Protein AF-A0A259IH09-F1 (afdb_monomer_lite)

Structure (mmCIF, N/CA/C/O backbone):
data_AF-A0A259IH09-F1
#
_entry.id   AF-A0A259IH09-F1
#
loop_
_atom_site.group_PDB
_atom_site.id
_atom_site.type_symbol
_atom_site.label_atom_id
_atom_site.label_alt_id
_atom_site.label_comp_id
_atom_site.label_asym_id
_atom_site.label_entity_id
_atom_site.label_seq_id
_atom_site.pdbx_PDB_ins_code
_atom_site.Cartn_x
_atom_site.Cartn_y
_atom_site.Cartn_z
_atom_site.occupancy
_atom_site.B_iso_or_equiv
_atom_site.auth_seq_id
_atom_site.auth_comp_id
_atom_site.auth_asym_id
_atom_site.auth_atom_id
_atom_site.pdbx_PDB_model_num
ATOM 1 N N . ARG A 1 1 ? -17.158 2.966 16.143 1.00 73.44 1 ARG A N 1
ATOM 2 C CA . ARG A 1 1 ? -17.194 3.810 17.366 1.00 73.44 1 ARG A CA 1
ATOM 3 C C . ARG A 1 1 ? -16.464 3.055 18.475 1.00 73.44 1 ARG A C 1
ATOM 5 O O . ARG A 1 1 ? -16.466 1.836 18.400 1.00 73.44 1 ARG A O 1
ATOM 12 N N . ASN A 1 2 ? -15.788 3.719 19.417 1.00 77.81 2 ASN A N 1
ATOM 13 C CA . ASN A 1 2 ? -15.108 3.035 20.534 1.00 77.81 2 ASN A CA 1
ATOM 14 C C . ASN A 1 2 ? -16.078 2.715 21.692 1.00 77.81 2 ASN A C 1
ATOM 16 O O . ASN A 1 2 ? -17.238 3.118 21.640 1.00 77.81 2 ASN A O 1
ATOM 20 N N . GLU A 1 3 ? -15.591 2.058 22.751 1.00 82.81 3 GLU A N 1
ATOM 21 C CA . GLU A 1 3 ? -16.361 1.738 23.975 1.00 82.81 3 GLU A CA 1
ATOM 22 C C . GLU A 1 3 ? -16.975 2.974 24.660 1.00 82.81 3 GLU A C 1
ATOM 24 O O . GLU A 1 3 ? -17.941 2.875 25.405 1.00 82.81 3 GLU A O 1
ATOM 29 N N . GLN A 1 4 ? -16.448 4.164 24.359 1.00 86.75 4 GLN A N 1
ATOM 30 C CA . GLN A 1 4 ? -16.917 5.461 24.855 1.00 86.75 4 GLN A CA 1
ATOM 31 C C . GLN A 1 4 ? -17.789 6.204 23.817 1.00 86.75 4 GLN A C 1
ATOM 33 O O . GLN A 1 4 ? -17.951 7.421 23.883 1.00 86.75 4 GLN A O 1
ATOM 38 N N . ASN A 1 5 ? -18.318 5.482 22.824 1.00 86.38 5 ASN A N 1
ATOM 39 C CA . ASN A 1 5 ? -19.214 5.942 21.757 1.00 86.38 5 ASN A CA 1
ATOM 40 C C . ASN A 1 5 ? -18.663 7.042 20.817 1.00 86.38 5 ASN A C 1
ATOM 42 O O . ASN A 1 5 ? -19.411 7.651 20.041 1.00 86.38 5 ASN A O 1
ATOM 46 N N . ARG A 1 6 ? -17.344 7.275 20.816 1.00 87.62 6 ARG A N 1
ATOM 47 C CA . ARG A 1 6 ? -16.675 8.237 19.923 1.00 87.62 6 ARG A CA 1
ATOM 48 C C . ARG A 1 6 ? -16.409 7.642 18.544 1.00 87.62 6 ARG A C 1
ATOM 50 O O . ARG A 1 6 ? -16.176 6.438 18.405 1.00 87.62 6 ARG A O 1
ATOM 57 N N . LEU A 1 7 ? -16.430 8.488 17.513 1.00 86.69 7 LEU A N 1
ATOM 58 C CA . LEU A 1 7 ? -16.008 8.104 16.165 1.00 86.69 7 LEU A CA 1
ATOM 59 C C . LEU A 1 7 ? -14.514 7.758 16.170 1.00 86.69 7 LEU A C 1
ATOM 61 O O . LEU A 1 7 ? -13.716 8.421 16.827 1.00 86.69 7 LEU A O 1
ATOM 65 N N . ARG A 1 8 ? -14.156 6.687 15.464 1.00 86.25 8 ARG A N 1
ATOM 66 C CA . A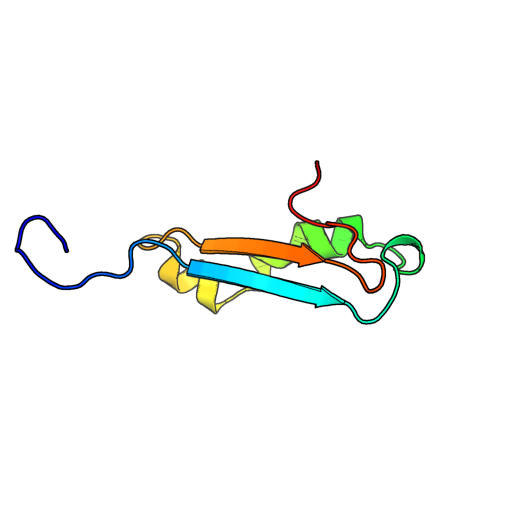RG A 1 8 ? -12.777 6.218 15.324 1.00 86.25 8 ARG A CA 1
ATOM 67 C C . ARG A 1 8 ? -12.625 5.545 13.967 1.00 86.25 8 ARG A C 1
ATOM 69 O O . ARG A 1 8 ? -13.530 4.819 13.556 1.00 86.25 8 ARG A O 1
ATOM 76 N N . ILE A 1 9 ? -11.491 5.787 13.318 1.00 84.75 9 ILE A N 1
ATOM 77 C CA . ILE A 1 9 ? -11.078 5.079 12.106 1.00 84.75 9 ILE A CA 1
ATOM 78 C C . ILE A 1 9 ? -10.742 3.637 12.495 1.00 84.75 9 ILE A C 1
ATOM 80 O O . ILE A 1 9 ? -9.963 3.416 13.421 1.00 84.75 9 ILE A O 1
ATOM 84 N N . LEU A 1 10 ? -11.372 2.670 11.826 1.00 88.00 10 LEU A N 1
ATOM 85 C CA . LEU A 1 10 ? -11.199 1.243 12.122 1.00 88.00 10 LEU A CA 1
ATOM 86 C C . LEU A 1 10 ? -10.038 0.625 11.349 1.00 88.00 10 LEU A C 1
ATOM 88 O O . LEU A 1 10 ? -9.344 -0.225 11.888 1.00 88.00 10 LEU A O 1
ATOM 92 N N . ALA A 1 11 ? -9.850 1.054 10.105 1.00 88.50 11 ALA A N 1
ATOM 93 C CA . ALA A 1 11 ? -8.775 0.625 9.231 1.00 88.50 11 ALA A CA 1
ATOM 94 C C . ALA A 1 11 ? -8.592 1.654 8.112 1.00 88.50 11 ALA A C 1
ATOM 96 O O . ALA A 1 11 ? -9.506 2.429 7.812 1.00 88.50 11 ALA A O 1
ATOM 97 N N . ILE A 1 12 ? -7.419 1.631 7.494 1.00 87.19 12 ILE A N 1
ATOM 98 C CA . ILE A 1 12 ? -7.101 2.346 6.262 1.00 87.19 12 ILE A CA 1
ATOM 99 C C . ILE A 1 12 ? -6.782 1.292 5.203 1.00 87.19 12 ILE A C 1
ATOM 101 O O . ILE A 1 12 ? -6.061 0.333 5.481 1.00 87.19 12 ILE A O 1
ATOM 105 N N . TYR A 1 13 ? -7.328 1.473 4.006 1.00 90.12 13 TYR A N 1
ATOM 106 C CA . TYR A 1 13 ? -7.031 0.655 2.834 1.00 90.12 13 TYR A CA 1
ATOM 107 C C . TYR A 1 13 ? -6.421 1.565 1.774 1.00 90.12 13 TYR A C 1
ATOM 109 O O . TYR A 1 13 ? -6.973 2.629 1.490 1.00 90.12 13 TYR A O 1
ATOM 117 N N . VAL A 1 14 ? -5.262 1.177 1.252 1.00 87.69 14 VAL A N 1
ATOM 118 C CA . VAL A 1 14 ? -4.497 1.949 0.273 1.00 87.69 14 VAL A CA 1
ATOM 119 C C . VAL A 1 14 ? -4.211 1.058 -0.919 1.00 87.69 14 VAL A C 1
ATOM 121 O O . VAL A 1 14 ? -3.527 0.051 -0.769 1.00 87.69 14 VAL A O 1
ATOM 124 N N . ASP A 1 15 ? -4.666 1.475 -2.094 1.00 91.50 15 ASP A N 1
ATOM 125 C CA . ASP A 1 15 ? -4.349 0.803 -3.349 1.00 91.50 15 ASP A CA 1
ATOM 126 C C . ASP A 1 15 ? -3.390 1.677 -4.161 1.00 91.50 15 ASP A C 1
ATOM 128 O O . ASP A 1 15 ? -3.657 2.850 -4.436 1.00 91.50 15 ASP A O 1
ATOM 132 N N . ILE A 1 16 ? -2.238 1.110 -4.511 1.00 89.62 16 ILE A N 1
ATOM 133 C CA . ILE A 1 16 ? -1.174 1.769 -5.268 1.00 89.62 16 ILE A CA 1
ATOM 134 C C . ILE A 1 16 ? -1.094 1.109 -6.630 1.00 89.62 16 ILE A C 1
ATOM 136 O O . ILE A 1 16 ? -0.850 -0.090 -6.728 1.00 89.62 16 ILE A O 1
ATOM 140 N N . HIS A 1 17 ? -1.287 1.903 -7.675 1.00 92.06 17 HIS A N 1
ATOM 141 C CA . HIS A 1 17 ? -1.252 1.427 -9.049 1.00 92.06 17 HIS A CA 1
ATOM 142 C C . HIS A 1 17 ? 0.052 1.873 -9.707 1.00 92.06 17 HIS A C 1
ATOM 144 O O . HIS A 1 17 ? 0.332 3.071 -9.797 1.00 92.06 17 HIS A O 1
ATOM 150 N N . ILE A 1 18 ? 0.848 0.914 -10.167 1.00 90.62 18 ILE A N 1
ATOM 151 C CA . ILE A 1 18 ? 2.059 1.172 -10.940 1.00 90.62 18 ILE A CA 1
ATOM 152 C C . ILE A 1 18 ? 1.696 1.205 -12.426 1.00 90.62 18 ILE A C 1
ATOM 154 O O . ILE A 1 18 ? 0.968 0.352 -12.921 1.00 90.62 18 ILE A O 1
ATOM 158 N N . GLY A 1 19 ? 2.213 2.198 -13.150 1.00 92.00 19 GLY A N 1
ATOM 159 C CA . GLY A 1 19 ? 1.898 2.416 -14.567 1.00 92.00 19 GLY A CA 1
ATOM 160 C C . GLY A 1 19 ? 2.592 1.473 -15.558 1.00 92.00 19 GLY A C 1
ATOM 161 O O . GLY A 1 19 ? 2.449 1.674 -16.760 1.00 92.00 19 GLY A O 1
ATOM 162 N N . VAL A 1 20 ? 3.355 0.488 -15.080 1.00 92.44 20 VAL A N 1
ATOM 163 C CA . VAL A 1 20 ? 4.083 -0.493 -15.902 1.00 92.44 20 VAL A CA 1
ATOM 164 C C . VAL A 1 20 ? 3.908 -1.898 -15.323 1.00 92.44 20 VAL A C 1
ATOM 166 O O . VAL A 1 20 ? 3.638 -1.999 -14.122 1.00 92.44 20 VAL A O 1
ATOM 169 N N . PRO A 1 21 ? 4.083 -2.971 -16.119 1.00 92.88 21 PRO A N 1
ATOM 170 C CA . PRO A 1 21 ? 3.995 -4.337 -15.614 1.00 92.88 21 PRO A CA 1
ATOM 171 C C . PRO A 1 21 ? 5.066 -4.598 -14.553 1.00 92.88 21 PRO A C 1
ATOM 173 O O . PRO A 1 21 ? 6.219 -4.185 -14.721 1.00 92.88 21 PRO A O 1
ATOM 176 N N . GLY A 1 22 ? 4.725 -5.321 -13.485 1.00 87.81 22 GLY A N 1
ATOM 177 C CA . GLY A 1 22 ? 5.653 -5.609 -12.387 1.00 87.81 22 GLY A CA 1
ATOM 178 C C . GLY A 1 22 ? 6.916 -6.344 -12.843 1.00 87.81 22 GLY A C 1
ATOM 179 O O . GLY A 1 22 ? 8.002 -6.092 -12.332 1.00 87.81 22 GLY A O 1
ATOM 180 N N . SER A 1 23 ? 6.797 -7.173 -13.882 1.00 87.31 23 SER A N 1
ATOM 181 C CA . SER A 1 23 ? 7.907 -7.896 -14.517 1.00 87.31 23 SER A CA 1
ATOM 182 C C . SER A 1 23 ? 8.978 -6.989 -15.135 1.00 87.31 23 SER A C 1
ATOM 184 O O . SER A 1 23 ? 10.108 -7.427 -15.333 1.00 87.31 23 SER A O 1
ATOM 186 N N . THR A 1 24 ? 8.643 -5.730 -15.432 1.00 90.31 24 THR A N 1
ATOM 187 C CA . THR A 1 24 ? 9.572 -4.744 -16.010 1.00 90.31 24 THR A CA 1
ATOM 188 C C . THR A 1 24 ? 10.343 -3.951 -14.954 1.00 90.31 24 THR A C 1
ATOM 190 O O . THR A 1 24 ? 11.282 -3.231 -15.289 1.00 90.31 24 THR A O 1
ATOM 193 N N . LEU A 1 25 ? 9.960 -4.068 -13.679 1.00 86.25 25 LEU A N 1
ATOM 194 C CA . LEU A 1 25 ? 10.583 -3.346 -12.578 1.00 86.25 25 LEU A CA 1
ATOM 195 C C . LEU A 1 25 ? 11.773 -4.141 -12.042 1.00 86.25 25 LEU A C 1
ATOM 197 O O . LEU A 1 25 ? 11.624 -5.136 -11.332 1.00 86.25 25 LEU A O 1
ATOM 201 N N . GLU A 1 26 ? 12.979 -3.667 -12.3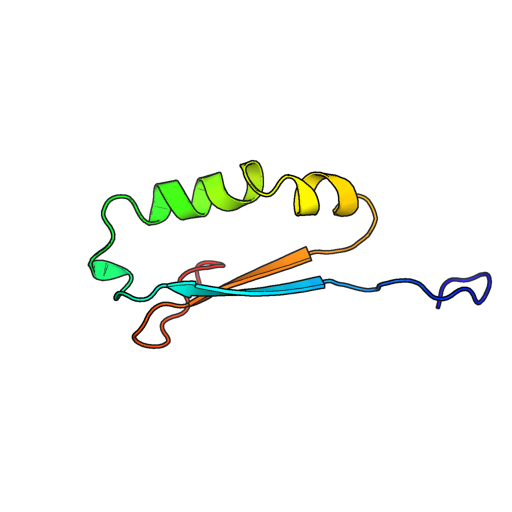40 1.00 86.31 26 GLU A N 1
ATOM 202 C CA . GLU A 1 26 ? 14.183 -4.205 -11.717 1.00 86.31 26 GLU A CA 1
ATOM 203 C C . GLU A 1 26 ? 14.140 -4.001 -10.196 1.00 86.31 26 GLU A C 1
ATOM 205 O O . GLU A 1 26 ? 13.803 -2.925 -9.700 1.00 86.31 26 GLU A O 1
ATOM 210 N N . ASN A 1 27 ? 14.540 -5.027 -9.439 1.00 84.88 27 ASN A N 1
ATOM 211 C C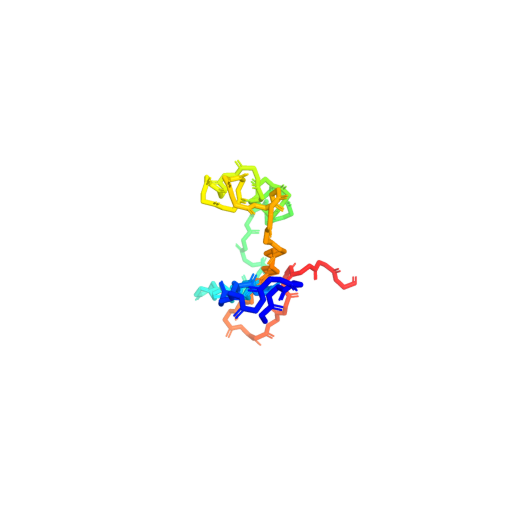A . ASN A 1 27 ? 14.557 -5.013 -7.971 1.00 84.88 27 ASN A CA 1
ATOM 212 C C . ASN A 1 27 ? 13.182 -4.785 -7.310 1.00 84.88 27 ASN A C 1
ATOM 214 O O . ASN A 1 27 ? 13.136 -4.305 -6.174 1.00 84.88 27 ASN A O 1
ATOM 218 N N . LEU A 1 28 ? 12.079 -5.145 -7.979 1.00 85.38 28 LEU A N 1
ATOM 219 C CA . LEU A 1 28 ? 10.720 -4.999 -7.448 1.00 85.38 28 LEU A CA 1
ATOM 220 C C . LEU A 1 28 ? 10.582 -5.534 -6.013 1.00 85.38 28 LEU A C 1
ATOM 222 O O . LEU A 1 28 ? 10.113 -4.811 -5.137 1.00 85.38 28 LEU A O 1
ATOM 226 N N . ASP A 1 29 ? 11.068 -6.748 -5.750 1.00 80.81 29 ASP A N 1
ATOM 227 C CA . ASP A 1 29 ? 10.990 -7.378 -4.425 1.00 80.81 29 ASP A CA 1
ATOM 228 C C . ASP A 1 29 ? 11.649 -6.534 -3.331 1.00 80.81 29 ASP A C 1
ATOM 230 O O . ASP A 1 29 ? 11.113 -6.383 -2.233 1.00 80.81 29 ASP A O 1
ATOM 234 N N . ARG A 1 30 ? 12.798 -5.922 -3.640 1.00 83.12 30 ARG A N 1
ATOM 235 C CA . ARG A 1 30 ? 13.504 -5.041 -2.706 1.00 83.12 30 ARG A CA 1
ATOM 236 C C . ARG A 1 30 ? 12.696 -3.777 -2.435 1.00 83.12 30 ARG A C 1
ATOM 238 O O . ARG A 1 30 ? 12.586 -3.367 -1.284 1.00 83.12 30 ARG A O 1
ATOM 245 N N . VAL A 1 31 ? 12.133 -3.160 -3.473 1.00 83.75 31 VAL A N 1
ATOM 246 C CA . VAL A 1 31 ? 11.317 -1.947 -3.326 1.00 83.75 31 VAL A CA 1
ATOM 247 C C . VAL A 1 31 ? 10.071 -2.238 -2.492 1.00 83.75 31 VAL A C 1
ATOM 249 O O . VAL A 1 31 ? 9.779 -1.490 -1.560 1.00 83.75 31 VAL A O 1
ATOM 252 N N . LEU A 1 32 ? 9.375 -3.344 -2.767 1.00 83.62 32 LEU A N 1
ATOM 253 C CA . LEU A 1 32 ? 8.195 -3.766 -2.009 1.00 83.62 32 LEU A CA 1
ATOM 254 C C . LEU A 1 32 ? 8.535 -4.101 -0.552 1.00 83.62 32 LEU A C 1
ATOM 256 O O . LEU A 1 32 ? 7.777 -3.734 0.345 1.00 83.62 32 LEU A O 1
ATOM 260 N N . ALA A 1 33 ? 9.687 -4.731 -0.296 1.00 78.38 33 ALA A N 1
ATOM 261 C CA . ALA A 1 33 ? 10.147 -5.030 1.060 1.00 78.38 33 ALA A CA 1
ATOM 262 C C . ALA A 1 33 ? 10.411 -3.760 1.883 1.00 78.38 33 ALA A C 1
ATOM 264 O O . ALA A 1 33 ? 10.071 -3.713 3.061 1.00 78.38 33 ALA A O 1
ATOM 265 N N . GLN A 1 34 ? 10.971 -2.718 1.263 1.00 72.38 34 GLN A N 1
ATOM 266 C CA . GLN A 1 34 ? 11.275 -1.451 1.936 1.00 72.38 34 GLN A CA 1
ATOM 267 C C . GLN A 1 34 ? 10.087 -0.477 1.957 1.00 72.38 34 GLN A C 1
ATOM 269 O O . GLN A 1 34 ? 10.135 0.543 2.642 1.00 72.38 34 GLN A O 1
ATOM 274 N N . PHE A 1 35 ? 9.013 -0.760 1.215 1.00 71.81 35 PHE A N 1
ATOM 275 C CA . PHE A 1 35 ? 7.888 0.160 1.058 1.00 71.81 35 PHE A CA 1
ATOM 276 C C . PHE A 1 35 ? 7.235 0.533 2.399 1.00 71.81 35 PHE A C 1
ATOM 278 O O . PHE A 1 35 ? 6.911 1.700 2.632 1.00 71.81 35 PHE A O 1
ATOM 285 N N . GLN A 1 36 ? 7.084 -0.440 3.304 1.00 65.19 36 GLN A N 1
ATOM 286 C CA . GLN A 1 36 ? 6.521 -0.198 4.636 1.00 65.19 36 GLN A CA 1
ATOM 287 C C 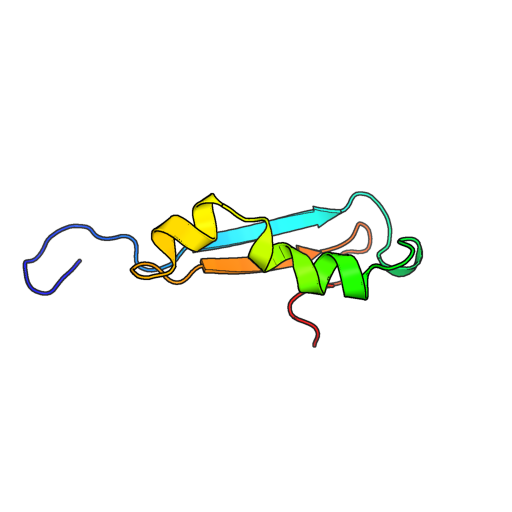. GLN A 1 36 ? 7.400 0.743 5.477 1.00 65.19 36 GLN A C 1
ATOM 289 O O . GLN A 1 36 ? 6.858 1.589 6.187 1.00 65.19 36 GLN A O 1
ATOM 294 N N . ASP A 1 37 ? 8.725 0.676 5.331 1.00 66.06 37 ASP A N 1
ATOM 295 C CA . ASP A 1 37 ? 9.666 1.506 6.093 1.00 66.06 37 ASP A CA 1
ATOM 296 C C . ASP A 1 37 ? 9.646 2.981 5.655 1.00 66.06 37 ASP A C 1
ATOM 298 O O . ASP A 1 37 ? 9.920 3.879 6.453 1.00 66.06 37 ASP A O 1
ATOM 302 N N . PHE A 1 38 ? 9.284 3.259 4.397 1.00 63.56 38 PHE A N 1
ATOM 303 C CA . PHE A 1 38 ? 9.229 4.622 3.853 1.00 63.56 38 PHE A CA 1
ATOM 304 C C . PHE A 1 38 ? 7.874 5.315 4.026 1.00 63.56 38 PHE A C 1
ATOM 306 O O . PHE A 1 38 ? 7.769 6.528 3.816 1.00 63.56 38 PHE A O 1
ATOM 313 N N . CYS A 1 39 ? 6.827 4.592 4.431 1.00 67.38 39 CYS A N 1
ATOM 314 C CA . CYS A 1 39 ? 5.513 5.186 4.632 1.00 67.38 39 CYS A CA 1
ATOM 315 C C . CYS A 1 39 ? 5.430 5.882 6.002 1.00 67.38 39 CYS A C 1
ATOM 317 O O . CYS A 1 39 ? 4.842 5.371 6.954 1.00 67.38 39 CYS A O 1
ATOM 319 N N . THR A 1 40 ? 6.001 7.084 6.092 1.00 62.34 40 THR A N 1
ATOM 320 C CA . THR A 1 40 ? 6.047 7.913 7.314 1.00 62.34 40 THR A CA 1
ATOM 321 C C . THR A 1 40 ? 4.680 8.086 7.983 1.00 62.34 40 THR A C 1
ATOM 323 O O . THR A 1 40 ? 4.575 8.029 9.210 1.00 62.34 40 THR A O 1
ATOM 326 N N . VAL A 1 41 ? 3.616 8.234 7.187 1.00 67.19 41 VAL A N 1
ATOM 327 C CA . VAL A 1 41 ? 2.238 8.333 7.688 1.00 67.19 41 VAL A CA 1
ATOM 328 C C . VAL A 1 41 ? 1.774 7.008 8.292 1.00 67.19 41 VAL A C 1
ATOM 330 O O . VAL A 1 41 ? 1.298 7.015 9.428 1.00 67.19 41 VAL A O 1
ATOM 333 N N . SER A 1 42 ? 1.961 5.876 7.604 1.00 69.19 42 SER A N 1
ATOM 334 C CA . SER A 1 42 ? 1.577 4.558 8.133 1.00 69.19 42 SER A CA 1
ATOM 335 C C . SER A 1 42 ? 2.315 4.234 9.427 1.00 69.19 42 SER A C 1
ATOM 337 O O . SER A 1 42 ? 1.682 3.806 10.389 1.00 69.19 42 SER A O 1
ATOM 339 N N . SER A 1 43 ? 3.612 4.530 9.523 1.00 69.06 43 SER A N 1
ATOM 340 C CA . SER A 1 43 ? 4.377 4.329 10.761 1.00 69.06 43 SER A CA 1
ATOM 341 C C . SER A 1 43 ? 3.820 5.148 11.929 1.00 69.06 43 SER A C 1
ATOM 343 O O . SER A 1 43 ? 3.741 4.646 13.046 1.00 69.06 43 SER A O 1
ATOM 345 N N . SER A 1 44 ? 3.354 6.376 11.676 1.00 71.88 44 SER A N 1
ATOM 346 C CA . SER A 1 44 ? 2.817 7.255 12.725 1.00 71.88 44 SER A CA 1
ATOM 347 C C . SER A 1 44 ? 1.441 6.837 13.266 1.00 71.88 44 SER A C 1
ATOM 349 O O . SER A 1 44 ? 1.136 7.108 14.427 1.00 71.88 44 SER A O 1
ATOM 351 N N . VAL A 1 45 ? 0.613 6.164 12.455 1.00 74.75 45 VAL A N 1
ATOM 352 C CA . VAL A 1 45 ? -0.769 5.797 12.829 1.00 74.75 45 VAL A CA 1
ATOM 353 C C . VAL A 1 45 ? -0.987 4.298 13.037 1.00 74.75 45 VAL A C 1
ATOM 355 O O . VAL A 1 45 ? -1.975 3.923 13.670 1.00 74.75 45 VAL A O 1
ATOM 358 N N . SER A 1 46 ? -0.073 3.441 12.568 1.00 66.56 46 SER A N 1
ATOM 359 C CA . SER A 1 46 ? -0.183 1.972 12.641 1.00 66.56 46 SER A CA 1
ATOM 360 C C . SER A 1 46 ? -0.317 1.438 14.067 1.00 66.56 46 SER A C 1
ATOM 362 O O . SER A 1 46 ? -1.013 0.450 14.287 1.00 66.56 46 SER A O 1
ATOM 364 N N . LEU A 1 47 ? 0.252 2.138 15.057 1.00 70.31 47 LEU A N 1
ATOM 365 C CA . LEU A 1 47 ? 0.109 1.810 16.481 1.00 70.31 47 LEU A CA 1
ATOM 366 C C . LEU A 1 47 ? -1.347 1.884 16.982 1.00 70.31 47 LEU A C 1
ATOM 368 O O . LEU A 1 47 ? -1.663 1.335 18.035 1.00 70.31 47 LEU A O 1
ATOM 372 N N . GLY A 1 48 ? -2.241 2.568 16.258 1.00 76.75 48 GLY A N 1
ATOM 373 C CA . GLY A 1 48 ? -3.640 2.747 16.654 1.00 76.75 48 GLY A CA 1
ATOM 374 C C . GLY A 1 48 ? -4.679 2.469 15.568 1.00 76.75 48 GLY A C 1
ATOM 375 O O . GLY A 1 48 ? -5.872 2.430 15.895 1.00 76.75 48 GLY A O 1
ATOM 376 N N . ILE A 1 49 ? -4.268 2.315 14.309 1.00 83.94 49 ILE A N 1
ATOM 377 C CA . ILE A 1 49 ? -5.141 2.105 13.151 1.00 83.94 49 ILE A CA 1
ATOM 378 C C . ILE A 1 49 ? -4.452 1.113 12.199 1.00 83.94 49 ILE A C 1
ATOM 380 O O . ILE A 1 49 ? -3.406 1.450 11.646 1.00 83.94 49 ILE A O 1
ATOM 384 N N . PRO A 1 50 ? -5.028 -0.077 11.959 1.00 83.81 50 PRO A N 1
ATOM 385 C CA . PRO A 1 50 ? -4.551 -0.991 10.926 1.00 83.81 50 PRO A CA 1
ATOM 386 C C . PRO A 1 50 ? -4.501 -0.310 9.553 1.00 83.81 50 PRO A C 1
ATOM 388 O O . PRO A 1 50 ? -5.500 0.264 9.111 1.00 83.81 50 PRO A O 1
ATOM 391 N N . VAL A 1 51 ? -3.361 -0.401 8.868 1.00 85.06 51 VAL A N 1
ATOM 392 C CA . VAL A 1 51 ? -3.191 0.083 7.491 1.00 85.06 51 VAL A CA 1
ATOM 393 C C . VAL A 1 51 ? -2.912 -1.110 6.589 1.00 85.06 51 VAL A C 1
ATOM 395 O O . VAL A 1 51 ? -1.954 -1.844 6.807 1.00 85.06 51 VAL A O 1
ATOM 398 N N . ASN A 1 52 ? -3.757 -1.298 5.581 1.00 86.69 52 ASN A N 1
ATOM 399 C CA . ASN A 1 52 ? -3.651 -2.371 4.603 1.00 86.69 52 ASN A CA 1
ATOM 400 C C . ASN A 1 52 ? -3.272 -1.754 3.261 1.00 86.69 52 ASN A C 1
ATOM 402 O O . ASN A 1 52 ? -4.001 -0.902 2.755 1.00 86.69 52 ASN A O 1
ATOM 406 N N . VAL A 1 53 ? -2.143 -2.176 2.701 1.00 87.06 53 VAL A N 1
ATOM 407 C CA . VAL A 1 53 ? -1.662 -1.684 1.408 1.00 87.06 53 VAL A CA 1
ATOM 408 C C . VAL A 1 53 ? -1.766 -2.795 0.374 1.00 87.06 53 VAL A C 1
ATOM 410 O O . VAL A 1 53 ? -1.341 -3.922 0.630 1.00 87.06 53 VAL A O 1
ATOM 413 N N . THR A 1 54 ? -2.285 -2.455 -0.798 1.00 90.88 54 THR A N 1
ATOM 414 C CA . THR A 1 54 ? -2.246 -3.273 -2.006 1.00 90.88 54 THR A CA 1
ATOM 415 C C . THR A 1 54 ? -1.405 -2.550 -3.046 1.00 90.88 54 THR A C 1
ATOM 417 O O . THR A 1 54 ? -1.589 -1.354 -3.266 1.00 90.88 54 THR A O 1
ATOM 420 N N . VAL A 1 55 ? -0.501 -3.263 -3.714 1.00 90.62 55 VAL A N 1
ATOM 421 C CA . VAL A 1 55 ? 0.194 -2.739 -4.900 1.00 90.62 55 VAL A CA 1
ATOM 422 C C . VAL A 1 55 ? -0.226 -3.560 -6.107 1.00 90.62 55 VAL A C 1
ATOM 424 O O . VAL A 1 55 ? -0.193 -4.790 -6.054 1.00 90.62 55 VAL A O 1
ATOM 427 N N . ILE A 1 56 ? -0.639 -2.877 -7.168 1.00 93.56 56 ILE A N 1
ATOM 428 C CA . ILE A 1 56 ? -1.181 -3.443 -8.402 1.00 93.56 56 ILE A CA 1
ATOM 429 C C . ILE A 1 56 ? -0.417 -2.827 -9.576 1.00 93.56 56 ILE A C 1
ATOM 431 O O . ILE A 1 56 ? -0.093 -1.642 -9.543 1.00 93.56 56 ILE A O 1
ATOM 435 N N . ASP A 1 57 ? -0.099 -3.611 -10.597 1.00 94.19 57 ASP A N 1
ATOM 436 C CA . ASP A 1 57 ? 0.561 -3.117 -11.808 1.00 94.19 57 ASP A CA 1
ATOM 437 C C . ASP A 1 57 ? -0.423 -2.750 -12.932 1.00 94.19 57 ASP A C 1
ATOM 439 O O . ASP A 1 57 ? -1.645 -2.842 -12.787 1.00 94.19 57 ASP A O 1
ATOM 443 N N . SER A 1 58 ? 0.109 -2.332 -14.082 1.00 95.31 58 SER A N 1
ATOM 444 C CA . SER A 1 58 ? -0.705 -1.944 -15.240 1.00 95.31 58 SER A CA 1
ATOM 445 C C . SER A 1 58 ? -1.489 -3.098 -15.870 1.00 95.31 58 SER A C 1
ATOM 447 O O . SER A 1 58 ? -2.414 -2.856 -16.642 1.00 95.31 58 SER A O 1
ATOM 449 N N . GLU A 1 59 ? -1.128 -4.345 -15.569 1.00 95.38 59 GLU A N 1
ATOM 450 C CA . GLU A 1 59 ? -1.810 -5.554 -16.039 1.00 95.38 59 GLU A CA 1
ATOM 451 C C . GLU A 1 59 ? -2.872 -6.037 -15.036 1.00 95.38 59 GLU A C 1
ATOM 453 O O . GLU A 1 59 ? -3.516 -7.061 -15.253 1.00 95.38 59 GLU A O 1
ATOM 458 N N . ASN A 1 60 ? -3.125 -5.260 -13.974 1.00 94.00 60 ASN A N 1
ATOM 459 C CA . ASN A 1 60 ? -3.969 -5.612 -12.830 1.00 94.00 60 ASN A CA 1
ATOM 460 C C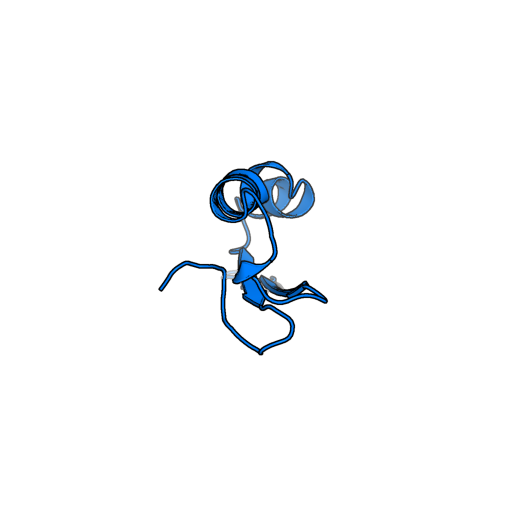 . ASN A 1 60 ? -3.429 -6.794 -12.010 1.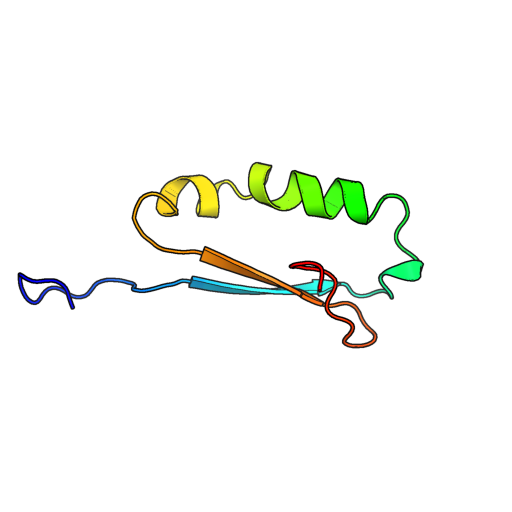00 94.00 60 ASN A C 1
ATOM 462 O O . ASN A 1 60 ? -4.173 -7.431 -11.259 1.00 94.00 60 ASN A O 1
ATOM 466 N N . THR A 1 61 ? -2.131 -7.073 -12.108 1.00 92.75 61 THR A N 1
ATOM 467 C CA . THR A 1 61 ? -1.470 -8.078 -11.280 1.00 92.75 61 THR A CA 1
ATOM 468 C C . THR A 1 61 ? -1.205 -7.493 -9.904 1.00 92.75 61 THR A C 1
ATOM 470 O O . THR A 1 61 ? -0.594 -6.432 -9.759 1.00 92.75 61 THR A O 1
ATOM 473 N N . LYS A 1 62 ? -1.651 -8.200 -8.863 1.00 92.81 62 LYS A N 1
ATOM 474 C CA . LYS A 1 62 ? -1.347 -7.843 -7.479 1.00 92.81 62 LYS A CA 1
ATOM 475 C C . LYS A 1 62 ? 0.104 -8.206 -7.161 1.00 92.81 62 LYS A C 1
ATOM 477 O O . LYS A 1 62 ? 0.459 -9.380 -7.134 1.00 92.81 62 LYS A O 1
ATOM 482 N N . LEU A 1 63 ? 0.910 -7.191 -6.876 1.00 90.19 63 LEU A N 1
ATOM 483 C CA . LEU A 1 63 ? 2.322 -7.318 -6.519 1.00 90.19 63 LEU A CA 1
ATOM 484 C C . LEU A 1 63 ? 2.540 -7.385 -5.000 1.00 90.19 63 LEU A C 1
ATOM 486 O O . LEU A 1 63 ? 3.493 -8.004 -4.539 1.00 90.19 63 LEU A O 1
ATOM 490 N N . TYR A 1 64 ? 1.662 -6.760 -4.207 1.00 89.12 64 TYR A N 1
ATOM 491 C CA . TYR A 1 64 ? 1.742 -6.772 -2.743 1.00 89.12 64 TYR A CA 1
ATOM 492 C C . TYR A 1 64 ? 0.347 -6.781 -2.082 1.00 89.12 64 TYR A C 1
ATOM 494 O O . TYR A 1 64 ? -0.559 -6.115 -2.592 1.00 89.12 64 TYR A O 1
ATOM 502 N N . PRO A 1 65 ? 0.161 -7.470 -0.934 1.00 84.12 65 PRO A N 1
ATOM 503 C CA . PRO A 1 65 ? 1.070 -8.476 -0.376 1.00 84.12 65 PRO A CA 1
ATOM 504 C C . PRO A 1 65 ? 1.277 -9.630 -1.363 1.00 84.12 65 PRO A C 1
ATOM 506 O O . PRO A 1 65 ? 0.347 -9.969 -2.100 1.00 84.12 65 PRO A O 1
ATOM 509 N N . ALA A 1 66 ? 2.499 -10.173 -1.398 1.00 72.56 66 ALA A N 1
ATOM 510 C CA . ALA A 1 66 ? 2.824 -11.328 -2.230 1.00 72.56 66 ALA A CA 1
ATOM 511 C C . ALA A 1 66 ? 1.850 -12.472 -1.903 1.00 72.56 66 ALA A C 1
ATOM 513 O O . ALA A 1 66 ? 1.519 -12.680 -0.732 1.00 72.56 66 ALA A O 1
ATOM 514 N N . SER A 1 67 ? 1.323 -13.119 -2.946 1.00 62.03 67 SER A N 1
ATOM 515 C CA . SER A 1 67 ? 0.346 -14.213 -2.814 1.00 62.03 67 SER A CA 1
ATOM 516 C C . SER A 1 67 ? 1.012 -15.526 -2.428 1.00 62.03 67 SER A C 1
ATOM 518 O O . SER A 1 67 ? 2.182 -15.720 -2.822 1.00 62.03 67 SER A O 1
#

Radius of gyration: 14.95 Å; chains: 1; bounding box: 34×22×41 Å

Secondary structure (DSSP, 8-state):
--TTS------EEEEEE-SS-GGGSTTHHHHHHHHHHH-HHHHHHTTTS-EEEEEE-TT--EEES--

Sequence (67 aa):
RNEQNRLRILAIYVDIHIGVPGSTLENLDRVLAQFQDFCTVSSSVSLGIPVNVTVIDSENTKLYPAS

Foldseek 3Di:
DDPVPDDDAAAAEEEAEAAADCVPDPPSVVCQVCVCVPPPVCVVCVVPHHYHYWYAYNVRDTPPPPD

pLDDT: mean 82.86, std 9.34, range [62.03, 95.38]